Protein AF-A0A1C5WBK2-F1 (afdb_monomer)

Solvent-accessible surface area (backbone atoms only — not comparable to full-atom values): 4087 Å² total; per-residue (Å²): 132,85,80,81,78,74,71,71,65,64,58,53,54,53,51,54,48,53,52,50,54,62,72,62,58,77,78,39,82,74,48,76,51,70,49,99,84,70,35,38,38,41,31,34,70,82,71,52,72,50,79,32,52,72,71,59,45,51,38,54,75,70,62,76,107

pLDDT: mean 77.48, std 13.58, range [43.06, 93.62]

Foldseek 3Di:
DDPPPDDPVVVVVVVVVVVVVVVPPDWDFDDWDADPVRWIWTAIPVRDIDIGHPVVVVCVVVVVD

Secondary structure (DSSP, 8-state):
-------HHHHHHHHHHHHHHHHT----EEEEEE-TTS-EEEEETTS-EEEE-HHHHHHHHTT--

Sequence (65 aa):
MNKVEEPLVEYEDELMLQMNEAKNMEVKVVDFWINMYGGYTIKYSDGSTLSLCKEHLIEVLNGER

Nearest PDB structures (foldseek):
  6n04-assembly1_A  TM=8.585E-01  e=2.969E-01  Streptomyces sp. LC-6-2
  6btl-assembly1_A  TM=6.179E-01  e=7.151E-02  Trypanosoma brucei brucei TREU927
  7zai-assembly1_E  TM=8.290E-01  e=3.803E-01  Pyrococcus abyssi GE5
  9e7f-assembly1_BE  TM=7.939E-01  e=4.305E-01  Pyrobaculum calidifontis JCM 11548
  6th6-assembly1_Af  TM=8.055E-01  e=7.994E-01  Thermococcus kodakarensis KOD1

Structure (mmCIF, N/CA/C/O backbone):
data_AF-A0A1C5WBK2-F1
#
_entry.id   AF-A0A1C5WBK2-F1
#
loop_
_atom_site.group_PDB
_atom_site.id
_atom_site.type_symbol
_atom_site.label_atom_id
_atom_site.label_alt_id
_atom_site.label_comp_id
_atom_site.label_asym_id
_atom_site.label_entity_id
_atom_site.label_seq_id
_atom_site.pdbx_PDB_ins_code
_atom_site.Cartn_x
_atom_site.Cartn_y
_atom_site.Cartn_z
_atom_site.occupancy
_atom_site.B_iso_or_equiv
_atom_site.auth_seq_id
_atom_site.auth_comp_id
_atom_site.auth_asym_id
_atom_site.auth_atom_id
_atom_site.pdbx_PDB_model_num
ATOM 1 N N . MET A 1 1 ? -47.392 7.917 34.684 1.00 43.06 1 MET A N 1
ATOM 2 C CA . MET A 1 1 ? -46.496 7.366 33.647 1.00 43.06 1 MET A CA 1
ATOM 3 C C . MET A 1 1 ? -45.098 7.849 33.970 1.00 43.06 1 MET A C 1
ATOM 5 O O . MET A 1 1 ? -44.808 9.013 33.726 1.00 43.06 1 MET A O 1
ATOM 9 N N . ASN A 1 2 ? -44.283 7.007 34.608 1.00 47.00 2 ASN A N 1
ATOM 10 C CA . ASN A 1 2 ? -42.865 7.311 34.781 1.00 47.00 2 ASN A CA 1
ATOM 11 C C . ASN A 1 2 ? -42.229 7.259 33.393 1.00 47.00 2 ASN A C 1
ATOM 13 O O . ASN A 1 2 ? -42.274 6.214 32.744 1.00 47.00 2 ASN A O 1
ATOM 17 N N . LYS A 1 3 ? -41.708 8.391 32.919 1.00 54.53 3 LYS A N 1
ATOM 18 C CA . LYS A 1 3 ? -40.764 8.383 31.807 1.00 54.53 3 LYS A CA 1
ATOM 19 C C . LYS A 1 3 ? -39.498 7.748 32.363 1.00 54.53 3 LYS A C 1
ATOM 21 O O . LYS A 1 3 ? -38.872 8.314 33.252 1.00 54.53 3 LYS A O 1
ATOM 26 N N . VAL A 1 4 ? -39.219 6.526 31.932 1.00 58.56 4 VAL A N 1
ATOM 27 C CA . VAL A 1 4 ? -37.921 5.898 32.147 1.00 58.56 4 VAL A CA 1
ATOM 28 C C . VAL A 1 4 ? -36.963 6.708 31.282 1.00 58.56 4 VAL A C 1
ATOM 30 O O . VAL A 1 4 ? -36.991 6.597 30.061 1.00 58.56 4 VAL A O 1
ATOM 33 N N . GLU A 1 5 ? -36.241 7.639 31.896 1.00 61.09 5 GLU A N 1
ATOM 34 C CA . GLU A 1 5 ? -35.096 8.270 31.249 1.00 61.09 5 GLU A CA 1
ATOM 35 C C . GLU A 1 5 ? -33.995 7.211 31.233 1.00 61.09 5 GLU A C 1
ATOM 37 O O . GLU A 1 5 ? -33.363 6.933 32.250 1.00 61.09 5 GLU A O 1
ATOM 42 N N . GLU A 1 6 ? -33.868 6.524 30.099 1.00 60.47 6 GLU A N 1
ATOM 43 C CA . GLU A 1 6 ? -32.747 5.625 29.842 1.00 60.47 6 GLU A CA 1
ATOM 44 C C . GLU A 1 6 ? -31.433 6.426 29.950 1.00 60.47 6 GLU A C 1
ATOM 46 O O . GLU A 1 6 ? -31.370 7.564 29.467 1.00 60.47 6 GLU A O 1
ATOM 51 N N . PRO A 1 7 ? -30.393 5.896 30.617 1.00 57.03 7 PRO A N 1
ATOM 52 C CA . PRO A 1 7 ? -29.180 6.651 30.900 1.00 57.03 7 PRO A CA 1
ATOM 53 C C . PRO A 1 7 ? -28.394 6.917 29.609 1.00 57.03 7 PRO A C 1
ATOM 55 O O . PRO A 1 7 ? -27.785 6.023 29.035 1.00 57.03 7 PRO A O 1
ATOM 58 N N . LEU A 1 8 ? -28.360 8.182 29.179 1.00 57.75 8 LEU A N 1
ATOM 59 C CA . LEU A 1 8 ? -27.584 8.666 28.024 1.00 57.75 8 LEU A CA 1
ATOM 60 C C . LEU A 1 8 ? -26.069 8.388 28.126 1.00 57.75 8 LEU A C 1
ATOM 62 O O . LEU A 1 8 ? -25.376 8.421 27.117 1.00 57.75 8 LEU A O 1
ATOM 66 N N . VAL A 1 9 ? -25.567 8.110 29.333 1.00 58.09 9 VAL A N 1
ATOM 67 C CA . VAL A 1 9 ? -24.137 7.948 29.637 1.00 58.09 9 VAL A CA 1
ATOM 68 C C . VAL A 1 9 ? -23.550 6.668 29.029 1.00 58.09 9 VAL A C 1
ATOM 70 O O . VAL A 1 9 ? -22.427 6.695 28.539 1.00 58.09 9 VAL A O 1
ATOM 73 N N . GLU A 1 10 ? -24.306 5.564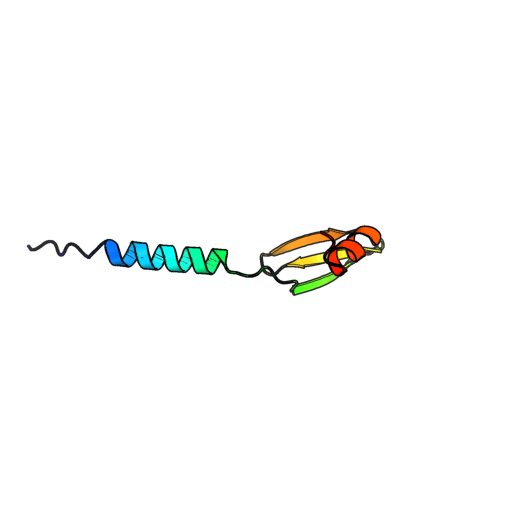 28.988 1.00 60.34 10 GLU A N 1
ATOM 74 C CA . GLU A 1 10 ? -23.789 4.285 28.464 1.00 60.34 10 GLU A CA 1
ATOM 75 C C . GLU A 1 10 ? -23.536 4.342 26.944 1.00 60.34 10 GLU A C 1
ATOM 77 O O . GLU A 1 10 ? -22.584 3.749 26.443 1.00 60.34 10 GLU A O 1
ATOM 82 N N . TYR A 1 11 ? -24.324 5.136 26.212 1.00 62.22 11 TYR A N 1
ATOM 83 C CA . TYR A 1 11 ? -24.177 5.298 24.763 1.00 62.22 11 TYR A CA 1
ATOM 84 C C . TYR A 1 11 ? -22.942 6.114 24.362 1.00 62.22 11 TYR A C 1
ATOM 86 O O . TYR A 1 11 ? -22.357 5.860 23.308 1.00 62.22 11 TYR A O 1
ATOM 94 N N . GLU A 1 12 ? -22.545 7.100 25.171 1.00 67.62 12 GLU A N 1
ATOM 95 C CA . GLU A 1 12 ? -21.363 7.926 24.893 1.00 67.62 12 GLU A CA 1
ATOM 96 C C . GLU A 1 12 ? -20.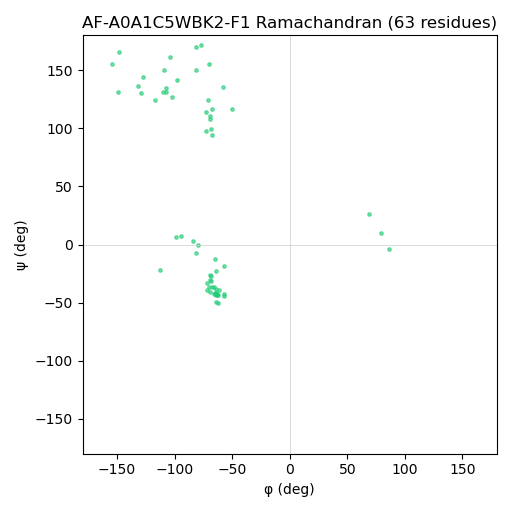071 7.113 25.051 1.00 67.62 12 GLU A C 1
ATOM 98 O O . GLU A 1 12 ? -19.181 7.199 24.200 1.00 67.62 12 GLU A O 1
ATOM 103 N N . ASP A 1 13 ? -19.999 6.264 26.079 1.00 74.56 13 ASP A N 1
ATOM 104 C CA . ASP A 1 13 ? -18.853 5.387 26.332 1.00 74.56 13 ASP A CA 1
ATOM 105 C C . ASP A 1 13 ? -18.685 4.323 25.230 1.00 74.56 13 ASP A C 1
ATOM 107 O O . ASP A 1 13 ? -17.572 4.109 24.737 1.00 74.56 13 ASP A O 1
ATOM 111 N N . GLU A 1 14 ? -19.781 3.703 24.776 1.00 74.75 14 GLU A N 1
ATOM 112 C CA . GLU A 1 14 ? -19.758 2.749 23.657 1.00 74.75 14 GLU A CA 1
ATOM 113 C C . GLU A 1 14 ? -19.328 3.406 22.338 1.00 74.75 14 GLU A C 1
ATOM 115 O O . GLU A 1 14 ? -18.512 2.842 21.601 1.00 74.75 14 GLU A O 1
ATOM 120 N N . LEU A 1 15 ? -19.815 4.619 22.045 1.00 74.94 15 LEU A N 1
ATOM 121 C CA . LEU A 1 15 ? -19.401 5.369 20.855 1.00 74.94 15 LEU A CA 1
ATOM 122 C C . LEU A 1 15 ? -17.908 5.702 20.893 1.00 74.94 15 LEU A C 1
ATOM 124 O O . LEU A 1 15 ? -17.209 5.555 19.889 1.00 74.94 15 LEU A O 1
ATOM 128 N N . MET A 1 16 ? -17.404 6.142 22.046 1.00 73.25 16 MET A N 1
ATOM 129 C CA . MET A 1 16 ? -15.991 6.476 22.221 1.00 73.25 16 MET A CA 1
ATOM 130 C C . MET A 1 16 ? -15.094 5.243 22.087 1.00 73.25 16 MET A C 1
ATOM 132 O O . MET A 1 16 ? -14.012 5.338 21.499 1.00 73.25 16 MET 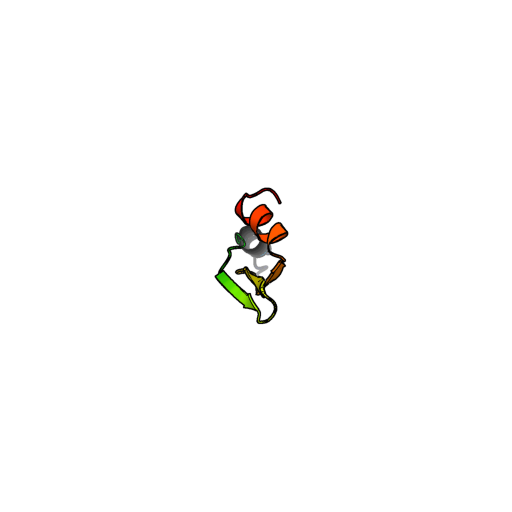A O 1
ATOM 136 N N . LEU A 1 17 ? -15.545 4.080 22.566 1.00 75.88 17 LEU A N 1
ATOM 137 C CA . LEU A 1 17 ? -14.850 2.808 22.381 1.00 75.88 17 LEU A CA 1
ATOM 138 C C . LEU A 1 17 ? -14.791 2.420 20.898 1.00 75.88 17 LEU A C 1
ATOM 140 O O . LEU A 1 17 ? -13.700 2.192 20.381 1.00 75.88 17 LEU A O 1
ATOM 144 N N . GLN A 1 18 ? -15.922 2.456 20.188 1.00 69.19 18 GLN A N 1
ATOM 145 C CA . GLN A 1 18 ? -15.983 2.155 18.751 1.00 69.19 18 GLN A CA 1
ATOM 146 C C . GLN A 1 18 ? -15.135 3.123 17.914 1.00 69.19 18 GLN A C 1
ATOM 148 O O . GLN A 1 18 ? -14.452 2.713 16.976 1.00 69.19 18 GLN A O 1
ATOM 153 N N . MET A 1 19 ? -15.126 4.415 18.258 1.00 64.56 1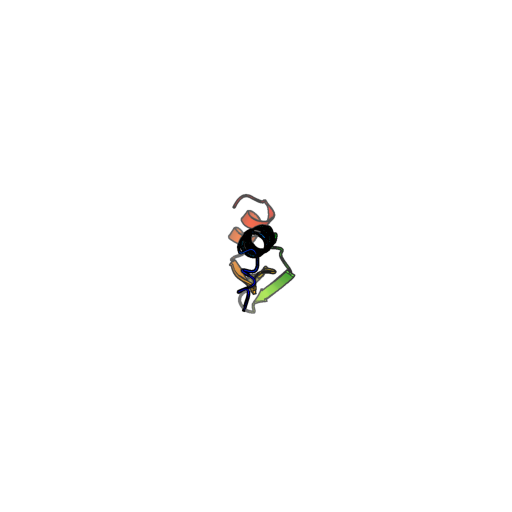9 MET A N 1
ATOM 154 C CA . MET A 1 19 ? -14.284 5.412 17.591 1.00 64.56 19 MET A CA 1
ATOM 155 C C . MET A 1 19 ? -12.794 5.183 17.852 1.00 64.56 19 MET A C 1
ATOM 157 O O . MET A 1 19 ? -11.980 5.401 16.953 1.00 64.56 19 MET A O 1
ATOM 161 N N . ASN A 1 20 ? -12.418 4.753 19.058 1.00 63.81 20 ASN A N 1
ATOM 162 C CA . ASN A 1 20 ? -11.035 4.410 19.381 1.00 63.81 20 ASN A CA 1
ATOM 163 C C . ASN A 1 20 ? -10.595 3.107 18.703 1.00 63.81 20 ASN A C 1
ATOM 165 O O . ASN A 1 20 ? -9.478 3.048 18.197 1.00 63.81 20 ASN A O 1
ATOM 169 N N . GLU A 1 21 ? -11.466 2.101 18.621 1.00 64.56 21 GLU A N 1
ATOM 170 C CA . GLU A 1 21 ? -11.220 0.872 17.859 1.00 64.56 21 GLU A CA 1
ATOM 171 C C . GLU A 1 21 ? -11.060 1.162 16.362 1.00 64.56 21 GLU A C 1
ATOM 173 O O . GLU A 1 21 ? -10.116 0.678 15.740 1.00 64.56 21 GLU A O 1
ATOM 178 N N . ALA A 1 22 ? -11.908 2.025 15.795 1.00 61.47 22 ALA A N 1
ATOM 179 C CA . ALA A 1 22 ? -11.785 2.472 14.410 1.00 61.47 22 ALA A CA 1
ATOM 180 C C . ALA A 1 22 ? -10.495 3.273 14.163 1.00 61.47 22 ALA A C 1
ATOM 182 O O . ALA A 1 22 ? -9.849 3.097 13.132 1.00 61.47 22 ALA A O 1
ATOM 183 N N . LYS A 1 23 ? -10.079 4.121 15.115 1.00 60.06 23 LYS A N 1
ATOM 184 C CA . LYS A 1 23 ? -8.804 4.859 15.041 1.00 60.06 23 LYS A CA 1
ATOM 185 C C . LYS A 1 23 ? -7.574 3.962 15.189 1.00 60.06 23 LYS A C 1
ATOM 187 O O . LYS A 1 23 ? -6.522 4.320 14.671 1.00 60.06 23 LYS A O 1
ATOM 192 N N . ASN A 1 24 ? -7.701 2.823 15.869 1.00 58.03 24 ASN A N 1
ATOM 193 C CA . ASN A 1 24 ? -6.626 1.852 16.077 1.00 58.03 24 ASN A CA 1
ATOM 194 C C . ASN A 1 24 ? -6.606 0.717 15.044 1.00 58.03 24 ASN A C 1
ATOM 196 O O . ASN A 1 24 ? -5.819 -0.220 15.204 1.00 58.03 24 ASN A O 1
ATOM 200 N N . MET A 1 25 ? -7.421 0.769 13.984 1.00 67.00 25 MET A N 1
ATOM 201 C CA . MET A 1 25 ? -7.242 -0.152 12.863 1.00 67.00 25 MET A CA 1
ATOM 202 C C . MET A 1 25 ? -5.929 0.171 12.156 1.00 67.00 25 MET A C 1
ATOM 204 O O . MET A 1 25 ? -5.846 1.037 11.291 1.00 67.00 25 MET A O 1
ATOM 208 N N . GLU A 1 26 ? -4.887 -0.547 12.561 1.00 80.44 26 GLU A N 1
ATOM 209 C CA . GLU A 1 26 ? -3.597 -0.584 11.894 1.00 80.44 26 GLU A CA 1
ATOM 210 C C . GLU A 1 26 ? -3.814 -0.851 10.397 1.00 80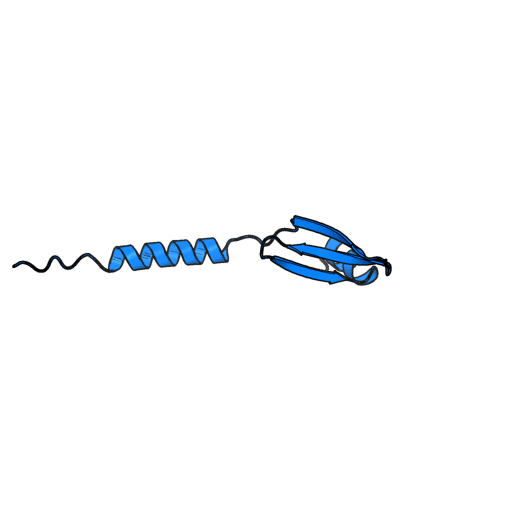.44 26 GLU A C 1
ATOM 212 O O . GLU A 1 26 ? -4.343 -1.897 10.006 1.00 80.44 26 GLU A O 1
ATOM 217 N N . VAL A 1 27 ? -3.430 0.113 9.559 1.00 81.69 27 VAL A N 1
ATOM 218 C CA . VAL A 1 27 ? -3.517 -0.015 8.105 1.00 81.69 27 VAL A CA 1
ATOM 219 C C . VAL A 1 27 ? -2.429 -0.983 7.648 1.00 81.69 27 VAL A C 1
ATOM 221 O O . VAL A 1 27 ? -1.238 -0.710 7.784 1.00 81.69 27 VAL A O 1
ATOM 224 N N . LYS A 1 28 ? -2.838 -2.137 7.116 1.00 86.12 28 LYS A N 1
ATOM 225 C CA . LYS A 1 28 ? -1.940 -3.217 6.683 1.00 86.12 28 LYS A CA 1
ATOM 226 C C . LYS A 1 28 ? -1.919 -3.331 5.174 1.00 86.12 28 LYS A C 1
ATOM 228 O O . LYS A 1 28 ? -2.925 -3.078 4.517 1.00 86.12 28 LYS A O 1
ATOM 233 N N . VAL A 1 29 ? -0.795 -3.778 4.624 1.00 87.94 29 VAL A N 1
ATOM 234 C CA . VAL A 1 29 ? -0.724 -4.196 3.219 1.00 87.94 29 VAL A CA 1
ATOM 235 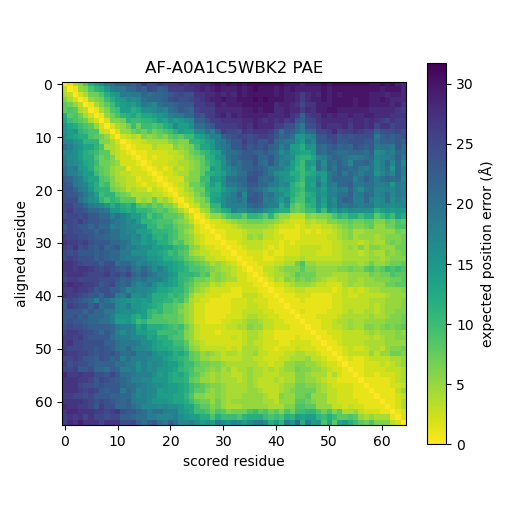C C . VAL A 1 29 ? -1.484 -5.513 3.064 1.00 87.94 29 VAL A C 1
ATOM 237 O O . VAL A 1 29 ? -1.191 -6.477 3.769 1.00 87.94 29 VAL A O 1
ATOM 240 N N . VAL A 1 30 ? -2.459 -5.548 2.154 1.00 93.62 30 VAL A N 1
ATOM 241 C CA . VAL A 1 30 ? -3.286 -6.739 1.883 1.00 93.62 30 VAL A CA 1
ATOM 242 C C . VAL A 1 30 ? -3.051 -7.336 0.500 1.00 93.62 30 VAL A C 1
ATOM 244 O O . VAL A 1 30 ? -3.357 -8.507 0.300 1.00 93.62 30 VAL A O 1
ATOM 247 N N . ASP A 1 31 ? -2.526 -6.557 -0.450 1.00 92.31 31 ASP A N 1
ATOM 248 C CA . ASP A 1 31 ? -2.213 -7.042 -1.796 1.00 92.31 31 ASP A CA 1
ATOM 249 C C . ASP A 1 31 ? -1.106 -6.204 -2.457 1.00 92.31 31 ASP A C 1
ATOM 251 O O . ASP A 1 31 ? -0.903 -5.031 -2.115 1.00 92.31 31 ASP A O 1
ATOM 255 N N . PHE A 1 32 ? -0.403 -6.811 -3.413 1.00 90.38 32 PHE A N 1
ATOM 256 C CA . PHE A 1 32 ? 0.682 -6.201 -4.171 1.00 90.38 32 PHE A CA 1
ATOM 257 C C . PHE A 1 32 ? 0.768 -6.766 -5.589 1.00 90.38 32 PHE A C 1
ATOM 259 O O . PHE A 1 32 ? 0.850 -7.980 -5.782 1.00 90.38 32 PHE A O 1
ATOM 266 N N . TRP A 1 33 ? 0.846 -5.887 -6.590 1.00 92.12 33 TRP A N 1
ATOM 267 C CA . TRP A 1 33 ? 1.053 -6.304 -7.978 1.00 92.12 33 TRP A CA 1
ATOM 268 C C . TRP A 1 33 ? 1.839 -5.282 -8.799 1.00 92.12 33 TRP A C 1
ATOM 270 O O . TRP A 1 33 ? 2.020 -4.124 -8.419 1.00 92.12 33 TRP A O 1
ATOM 280 N N . ILE A 1 34 ? 2.305 -5.738 -9.963 1.00 92.50 34 ILE A N 1
ATOM 281 C CA . ILE A 1 34 ? 2.990 -4.926 -10.968 1.00 92.50 34 ILE A CA 1
ATOM 282 C C . ILE A 1 34 ? 2.029 -4.728 -12.140 1.00 92.50 34 ILE A C 1
ATOM 284 O O . ILE A 1 34 ? 1.416 -5.684 -12.618 1.00 92.50 34 ILE A O 1
ATOM 288 N N . ASN A 1 35 ? 1.870 -3.491 -12.600 1.00 85.00 35 ASN A N 1
ATOM 289 C CA . ASN A 1 35 ? 1.050 -3.186 -13.767 1.00 85.00 35 ASN A CA 1
ATOM 290 C C . ASN A 1 35 ? 1.814 -3.447 -15.081 1.00 85.00 35 ASN A C 1
ATOM 292 O O . ASN A 1 35 ? 3.028 -3.643 -15.096 1.00 85.00 35 ASN A O 1
ATOM 296 N N . MET A 1 36 ? 1.112 -3.408 -16.218 1.00 85.38 36 MET A N 1
ATOM 297 C CA . MET A 1 36 ? 1.718 -3.700 -17.529 1.00 85.38 36 MET A CA 1
ATOM 298 C C . MET A 1 36 ? 2.803 -2.704 -17.976 1.00 85.38 36 MET A C 1
ATOM 300 O O . MET A 1 36 ? 3.530 -2.976 -18.926 1.00 85.38 36 MET A O 1
ATOM 304 N N . TYR A 1 37 ? 2.920 -1.566 -17.293 1.00 86.19 37 TYR A N 1
ATOM 305 C CA . TYR A 1 37 ? 3.924 -0.533 -17.542 1.00 86.19 37 TYR A CA 1
ATOM 306 C C . TYR A 1 37 ? 5.123 -0.630 -16.582 1.00 86.19 37 TYR A C 1
ATOM 308 O O . TYR A 1 37 ? 5.980 0.249 -16.587 1.00 86.19 37 TYR A O 1
ATOM 316 N N . GLY A 1 38 ? 5.190 -1.674 -15.744 1.00 83.50 38 GLY A N 1
ATOM 317 C CA . GLY A 1 38 ? 6.269 -1.875 -14.771 1.00 83.50 38 GLY A CA 1
ATOM 318 C C . GLY A 1 38 ? 6.146 -1.036 -13.494 1.00 83.50 38 GLY A C 1
ATOM 319 O O . GLY A 1 38 ? 7.089 -0.992 -12.709 1.00 83.50 38 GLY A O 1
ATOM 320 N N . GLY A 1 39 ? 5.009 -0.370 -13.276 1.00 89.56 39 GLY A N 1
ATOM 321 C CA . GLY A 1 39 ? 4.705 0.324 -12.025 1.00 89.56 39 GLY A CA 1
ATOM 322 C C . GLY A 1 39 ? 4.192 -0.636 -10.956 1.00 89.56 39 GLY A C 1
ATOM 323 O O . GLY A 1 39 ? 3.543 -1.633 -11.270 1.00 89.56 39 GLY A O 1
ATOM 324 N N . TYR A 1 40 ? 4.460 -0.319 -9.695 1.00 92.25 40 TYR A N 1
ATOM 325 C CA . TYR A 1 40 ? 4.059 -1.120 -8.543 1.00 92.25 40 TYR A CA 1
ATOM 326 C C . TYR A 1 40 ? 2.786 -0.557 -7.924 1.00 92.25 40 TYR A C 1
ATOM 328 O O . TYR A 1 40 ? 2.636 0.660 -7.821 1.00 92.25 40 TYR A O 1
ATOM 336 N N . THR A 1 41 ? 1.882 -1.423 -7.480 1.00 92.44 41 THR A N 1
ATOM 337 C CA . THR A 1 41 ? 0.677 -1.014 -6.758 1.00 92.44 41 THR A CA 1
ATOM 338 C C . THR A 1 41 ? 0.544 -1.806 -5.462 1.00 92.44 41 THR A C 1
ATOM 340 O O . THR A 1 41 ? 0.647 -3.031 -5.465 1.00 92.44 41 THR A O 1
ATOM 343 N N . ILE A 1 42 ? 0.315 -1.088 -4.361 1.00 91.62 42 ILE A N 1
ATOM 344 C CA . ILE A 1 42 ? 0.065 -1.626 -3.020 1.00 91.62 42 ILE A CA 1
ATOM 345 C C . ILE A 1 42 ? -1.399 -1.358 -2.675 1.00 91.62 42 ILE A C 1
ATOM 347 O O . ILE A 1 42 ? -1.862 -0.225 -2.829 1.00 91.62 42 ILE A O 1
ATOM 351 N N . LYS A 1 43 ? -2.120 -2.373 -2.196 1.00 93.06 43 LYS A N 1
ATOM 352 C CA . LYS A 1 43 ? -3.467 -2.221 -1.638 1.00 93.06 43 LYS A CA 1
ATOM 353 C C . LYS A 1 43 ? -3.419 -2.382 -0.129 1.00 93.06 43 LYS A C 1
ATOM 355 O O . LYS A 1 43 ? -2.820 -3.334 0.376 1.00 93.06 43 LYS A O 1
ATOM 360 N N . TYR A 1 44 ? -4.097 -1.483 0.566 1.00 92.00 44 TYR A N 1
ATOM 361 C CA . TYR A 1 44 ? -4.170 -1.478 2.017 1.00 92.00 44 TYR A CA 1
ATOM 362 C C . TYR A 1 44 ? -5.521 -1.993 2.527 1.00 92.00 44 TYR A C 1
ATOM 364 O O . TYR A 1 44 ? -6.511 -2.059 1.791 1.00 92.00 44 TYR A O 1
ATOM 372 N N . SER A 1 45 ? -5.557 -2.390 3.799 1.00 90.31 45 SER A N 1
ATOM 373 C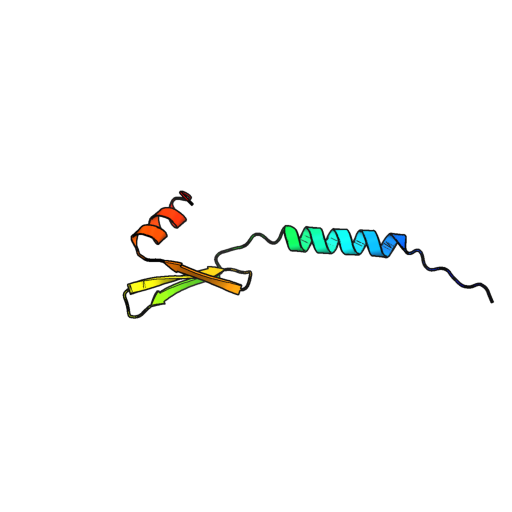 CA . SER A 1 45 ? -6.745 -2.927 4.474 1.00 90.31 45 SER A CA 1
ATOM 374 C C . SER A 1 45 ? -7.886 -1.918 4.599 1.00 90.31 45 SER A C 1
ATOM 376 O O . SER A 1 45 ? -9.039 -2.324 4.701 1.00 90.31 45 SER A O 1
ATOM 378 N N . ASP A 1 46 ? -7.581 -0.623 4.550 1.00 88.94 46 ASP A N 1
ATOM 379 C CA . ASP A 1 46 ? -8.559 0.472 4.533 1.00 88.94 46 ASP A CA 1
ATOM 380 C C . ASP A 1 46 ? -9.182 0.712 3.140 1.00 88.94 46 ASP A C 1
ATOM 382 O O . ASP A 1 46 ? -10.033 1.582 2.971 1.00 88.94 46 ASP A O 1
ATOM 386 N N . GLY A 1 47 ? -8.773 -0.066 2.132 1.00 89.62 47 GLY A N 1
ATOM 387 C CA . GLY A 1 47 ? -9.242 0.049 0.754 1.00 89.62 47 GLY A CA 1
ATOM 388 C C . GLY A 1 47 ? -8.479 1.070 -0.089 1.00 89.62 47 GLY A C 1
ATOM 389 O O . GLY A 1 47 ? -8.735 1.154 -1.293 1.00 89.62 47 GLY A O 1
ATOM 390 N N . SER A 1 48 ? -7.530 1.810 0.490 1.00 90.62 48 SER A N 1
ATOM 391 C CA . SER A 1 48 ? -6.665 2.714 -0.262 1.00 90.62 48 SER A CA 1
ATOM 392 C C . SER A 1 48 ? -5.667 1.942 -1.134 1.00 90.62 48 SER A C 1
ATOM 394 O O . SER A 1 48 ? -5.324 0.779 -0.887 1.00 90.62 48 SER A O 1
ATOM 396 N N . THR A 1 49 ? -5.207 2.596 -2.200 1.00 92.62 49 THR A N 1
ATOM 397 C CA . THR A 1 4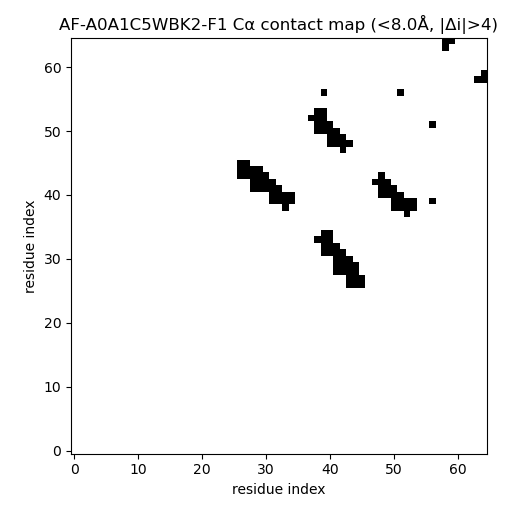9 ? -4.199 2.050 -3.113 1.00 92.62 49 THR A CA 1
ATOM 398 C C . THR A 1 49 ? -3.106 3.069 -3.366 1.00 92.62 49 THR A C 1
ATOM 400 O O . THR A 1 49 ? -3.401 4.230 -3.653 1.00 92.62 49 THR A O 1
ATOM 403 N N . LEU A 1 50 ? -1.855 2.622 -3.349 1.00 89.00 50 LEU A N 1
ATOM 404 C CA . LEU A 1 50 ? -0.689 3.447 -3.638 1.00 89.00 50 LEU A CA 1
ATOM 405 C C . LEU A 1 50 ? 0.020 2.909 -4.879 1.00 89.00 50 LEU A C 1
ATOM 407 O O . LEU A 1 50 ? 0.382 1.737 -4.928 1.00 89.00 50 LEU A O 1
ATOM 411 N N . SER A 1 51 ? 0.203 3.767 -5.884 1.00 90.25 51 SER A N 1
ATOM 412 C CA . SER A 1 51 ? 0.975 3.444 -7.087 1.00 90.25 51 SER A CA 1
ATOM 413 C C . SER A 1 51 ? 2.354 4.088 -7.010 1.00 90.25 51 SER A C 1
ATOM 415 O O . SER A 1 51 ? 2.462 5.292 -6.786 1.00 90.25 51 SER A O 1
ATOM 417 N N . LEU A 1 52 ? 3.397 3.284 -7.197 1.00 88.69 52 LEU A N 1
ATOM 418 C CA . LEU A 1 52 ? 4.793 3.660 -7.004 1.00 88.69 52 LEU A CA 1
ATOM 419 C C . LEU A 1 52 ? 5.614 3.320 -8.248 1.00 88.69 52 LEU A C 1
ATOM 421 O O . LEU A 1 52 ? 5.407 2.290 -8.896 1.00 88.69 52 LEU A O 1
ATOM 425 N N . CYS A 1 53 ? 6.593 4.169 -8.556 1.00 89.38 53 CYS A N 1
ATOM 426 C CA . CYS A 1 53 ? 7.720 3.744 -9.379 1.00 89.38 53 CYS A CA 1
ATOM 427 C C . CYS A 1 53 ? 8.692 2.905 -8.534 1.00 89.38 53 CYS A C 1
ATOM 429 O O . CYS A 1 53 ? 8.548 2.795 -7.313 1.00 89.38 53 CYS A O 1
ATOM 431 N N . LYS A 1 54 ? 9.681 2.295 -9.187 1.00 84.31 54 LYS A N 1
ATOM 432 C CA . LYS A 1 54 ? 10.642 1.396 -8.539 1.00 84.31 54 LYS A CA 1
ATOM 433 C C . LYS A 1 54 ? 11.390 2.062 -7.387 1.00 84.31 54 LYS A C 1
ATOM 435 O O . LYS A 1 54 ? 11.574 1.443 -6.346 1.00 84.31 54 LYS A O 1
ATOM 440 N N . GLU A 1 55 ? 11.811 3.302 -7.588 1.00 86.06 55 GLU A N 1
ATOM 441 C CA . GLU A 1 55 ? 12.582 4.083 -6.627 1.00 86.06 55 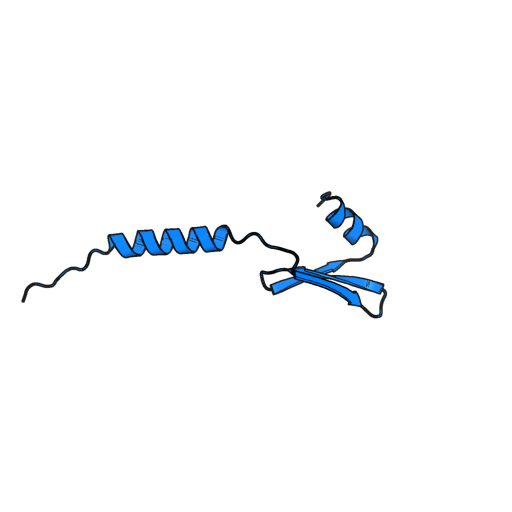GLU A CA 1
ATOM 442 C C . GLU A 1 55 ? 11.766 4.309 -5.349 1.00 86.06 55 GLU A C 1
ATOM 444 O O . GLU A 1 55 ? 12.208 3.940 -4.266 1.00 86.06 55 GLU A O 1
ATOM 449 N N . HIS A 1 56 ? 10.522 4.778 -5.485 1.00 84.69 56 HIS A N 1
ATOM 450 C CA . HIS A 1 56 ? 9.647 5.019 -4.337 1.00 84.69 56 HIS A CA 1
ATOM 451 C C . HIS A 1 56 ? 9.198 3.733 -3.625 1.00 84.69 56 HIS A C 1
ATOM 453 O O . HIS A 1 56 ? 8.898 3.770 -2.435 1.00 84.69 56 HIS A O 1
ATOM 459 N N . LEU A 1 57 ? 9.130 2.589 -4.317 1.00 84.88 57 LEU A N 1
ATOM 460 C CA . LEU A 1 57 ? 8.842 1.313 -3.653 1.00 84.88 57 LEU A CA 1
ATOM 461 C C . LEU A 1 57 ? 9.942 0.950 -2.650 1.00 84.88 57 LEU A C 1
ATOM 463 O O . LEU A 1 57 ? 9.640 0.485 -1.556 1.00 84.88 57 LEU A O 1
ATOM 467 N N . ILE A 1 58 ? 11.205 1.154 -3.022 1.00 83.75 58 ILE A N 1
ATOM 468 C CA . ILE A 1 58 ? 12.347 0.818 -2.168 1.00 83.75 58 ILE A CA 1
ATOM 469 C C . ILE A 1 58 ? 12.338 1.679 -0.900 1.00 83.75 58 ILE A C 1
ATOM 471 O O . ILE A 1 58 ? 12.495 1.133 0.187 1.00 83.75 58 ILE A O 1
ATOM 475 N N . GLU A 1 59 ? 12.063 2.980 -1.022 1.00 85.06 59 GLU A N 1
ATOM 476 C CA . GLU A 1 59 ? 11.937 3.897 0.125 1.00 85.06 59 GLU A CA 1
ATOM 477 C C . GLU A 1 59 ? 10.858 3.427 1.114 1.00 85.06 59 GLU A C 1
ATOM 479 O O . GLU A 1 59 ? 11.084 3.378 2.323 1.00 85.06 59 GLU A O 1
ATOM 484 N N . VAL A 1 60 ? 9.693 3.012 0.597 1.00 81.81 60 VAL A N 1
ATOM 485 C CA . VAL A 1 60 ? 8.591 2.485 1.417 1.00 81.81 60 VAL A CA 1
ATOM 486 C C . VAL A 1 60 ? 8.986 1.178 2.112 1.00 81.81 60 VAL A C 1
ATOM 488 O O . VAL A 1 60 ? 8.684 0.997 3.288 1.00 81.81 60 VAL A O 1
ATOM 491 N N . LEU A 1 61 ? 9.685 0.269 1.424 1.00 79.44 61 LEU A N 1
ATOM 492 C CA . LEU A 1 61 ? 10.141 -0.999 2.011 1.00 79.44 61 LEU A CA 1
ATOM 493 C C . LEU A 1 61 ? 11.235 -0.810 3.070 1.00 79.44 61 LEU A C 1
ATOM 495 O O . LEU A 1 61 ? 11.313 -1.600 4.009 1.00 79.44 61 LEU A O 1
ATOM 499 N N . ASN A 1 62 ? 12.058 0.229 2.933 1.00 81.94 62 ASN A N 1
ATOM 500 C CA . ASN A 1 62 ? 13.091 0.577 3.904 1.00 81.94 62 ASN A CA 1
ATOM 501 C C . ASN A 1 62 ? 12.548 1.365 5.109 1.00 81.94 62 ASN A C 1
ATOM 503 O O . ASN A 1 62 ? 13.296 1.604 6.056 1.00 81.94 62 ASN A O 1
ATOM 507 N N . GLY A 1 63 ? 11.273 1.773 5.093 1.00 77.69 63 GLY A N 1
ATOM 508 C CA . GLY A 1 63 ? 10.693 2.626 6.134 1.00 77.69 63 GLY A CA 1
ATOM 509 C C . GLY A 1 63 ? 11.252 4.051 6.124 1.00 77.69 63 GLY A C 1
ATOM 510 O O . GLY A 1 63 ? 11.285 4.714 7.157 1.00 77.69 63 GLY A O 1
ATOM 511 N N . GLU A 1 64 ? 11.722 4.517 4.967 1.00 81.31 64 GLU A N 1
ATOM 512 C CA . GLU A 1 64 ? 12.278 5.862 4.780 1.00 81.31 64 GLU A CA 1
ATOM 513 C C . GLU A 1 64 ? 11.179 6.914 4.519 1.00 81.31 64 GLU A C 1
ATOM 515 O O . GLU A 1 64 ? 11.485 8.088 4.299 1.00 81.31 64 GLU A O 1
ATOM 520 N N . ARG A 1 65 ? 9.901 6.508 4.564 1.00 57.88 65 ARG A N 1
ATOM 521 C CA . ARG A 1 65 ? 8.718 7.334 4.307 1.00 57.88 65 ARG A CA 1
ATOM 522 C C . ARG A 1 65 ? 7.577 7.049 5.276 1.00 57.88 65 ARG A C 1
ATOM 524 O O . ARG A 1 65 ? 7.395 5.865 5.631 1.00 57.88 65 ARG A O 1
#

Mean predicted aligned error: 12.46 Å

Radius of gyration: 21.49 Å; Cα contacts (8 Å, |Δi|>4): 54; chains: 1; bounding box: 60×16×52 Å